Protein AF-A0A848IMU5-F1 (afdb_monomer_lite)

Secondary structure (DSSP, 8-state):
----------EEEEEEEE--STTPPPEEEEEEEETTTTEEEEEEEE-SSSEEEPPHHHHHHHHIIIIIIT-TTT-GGGGT-EE-SS--HHHHTS-S---S---------------------SSHHHHHHHHHHHTSTT-EEEEE-TTS-EEEE----SSSS----EETTEEB-TTS-B--

Structure (mmCIF, N/CA/C/O backbone):
data_AF-A0A848IMU5-F1
#
_entry.id   AF-A0A848IMU5-F1
#
loop_
_atom_site.group_PDB
_atom_site.id
_atom_site.type_symbol
_atom_site.label_atom_id
_atom_site.label_alt_id
_atom_site.label_comp_id
_atom_site.label_asym_id
_atom_site.label_entity_id
_atom_site.label_seq_id
_atom_site.pdbx_PDB_ins_code
_atom_site.Cartn_x
_atom_site.Cartn_y
_atom_site.Cartn_z
_atom_site.occupancy
_atom_site.B_iso_or_equiv
_atom_site.auth_seq_id
_atom_site.auth_comp_id
_atom_site.auth_asym_id
_atom_site.auth_atom_id
_atom_site.pdbx_PDB_model_num
ATOM 1 N N . MET A 1 1 ? 6.507 18.700 -35.594 1.00 40.47 1 MET A N 1
ATOM 2 C CA . MET A 1 1 ? 5.729 17.517 -35.185 1.00 40.47 1 MET A CA 1
ATOM 3 C C . MET A 1 1 ? 6.750 16.594 -34.576 1.00 40.47 1 MET A C 1
ATOM 5 O O . MET A 1 1 ? 7.447 15.919 -35.321 1.00 40.47 1 MET A O 1
ATOM 9 N N . ASP A 1 2 ? 6.941 16.701 -33.266 1.00 48.06 2 ASP A N 1
ATOM 10 C CA . ASP A 1 2 ? 7.844 15.803 -32.558 1.00 48.06 2 ASP A CA 1
ATOM 11 C C . ASP A 1 2 ? 7.145 14.449 -32.476 1.00 48.06 2 ASP A C 1
ATOM 13 O O . ASP A 1 2 ? 6.039 14.342 -31.942 1.00 48.06 2 ASP A O 1
ATOM 17 N N . ASN A 1 3 ? 7.751 13.438 -33.097 1.00 46.97 3 ASN A N 1
ATOM 18 C CA . ASN A 1 3 ? 7.406 12.052 -32.830 1.00 46.97 3 ASN A CA 1
ATOM 19 C C . ASN A 1 3 ? 7.722 11.817 -31.352 1.00 46.97 3 ASN A C 1
ATOM 21 O O . ASN A 1 3 ? 8.888 11.813 -30.967 1.00 46.97 3 ASN A O 1
ATOM 25 N N . LEU A 1 4 ? 6.689 11.653 -30.529 1.00 47.66 4 LEU A N 1
ATOM 26 C CA . LEU A 1 4 ? 6.834 11.052 -29.210 1.00 47.66 4 LEU A CA 1
ATOM 27 C C . LEU A 1 4 ? 7.246 9.595 -29.449 1.00 47.66 4 LEU A C 1
ATOM 29 O O . LEU A 1 4 ? 6.394 8.739 -29.682 1.00 47.66 4 LEU A O 1
ATOM 33 N N . GLU A 1 5 ? 8.553 9.329 -29.486 1.00 55.41 5 GLU A N 1
ATOM 34 C CA . GLU A 1 5 ? 9.066 7.969 -29.353 1.00 55.41 5 GLU A CA 1
ATOM 35 C C . GLU A 1 5 ? 8.564 7.442 -28.011 1.00 55.41 5 GLU A C 1
ATOM 37 O O . GLU A 1 5 ? 8.949 7.933 -26.949 1.00 55.41 5 GLU A O 1
ATOM 42 N N . MET A 1 6 ? 7.633 6.489 -28.053 1.00 55.84 6 MET A N 1
ATOM 43 C CA . MET A 1 6 ? 7.266 5.765 -26.844 1.00 55.84 6 MET A CA 1
ATOM 44 C C . MET A 1 6 ? 8.509 5.008 -26.368 1.00 55.84 6 MET A C 1
ATOM 46 O O . MET A 1 6 ? 9.173 4.388 -27.207 1.00 55.84 6 MET A O 1
ATOM 50 N N . PRO A 1 7 ? 8.841 5.038 -25.066 1.00 58.25 7 PRO A N 1
ATOM 51 C CA . PRO A 1 7 ? 9.971 4.277 -24.562 1.00 58.25 7 PRO A CA 1
ATOM 52 C C . PRO A 1 7 ? 9.748 2.796 -24.883 1.00 58.25 7 PRO A C 1
ATOM 54 O O . PRO A 1 7 ? 8.705 2.221 -24.563 1.00 58.25 7 PRO A O 1
ATOM 57 N N . VAL A 1 8 ? 10.713 2.195 -25.579 1.00 77.69 8 VAL A N 1
ATOM 58 C CA . VAL A 1 8 ? 10.693 0.768 -25.908 1.00 77.69 8 VAL A CA 1
ATOM 59 C C . VAL A 1 8 ? 10.880 0.001 -24.605 1.00 77.69 8 VAL A C 1
ATOM 61 O O . VAL A 1 8 ? 11.951 0.073 -24.013 1.00 77.69 8 VAL A O 1
ATOM 64 N N . GLN A 1 9 ? 9.852 -0.714 -24.154 1.00 86.44 9 GLN A N 1
ATOM 65 C CA . GLN A 1 9 ? 9.947 -1.572 -22.971 1.00 86.44 9 GLN A CA 1
ATOM 66 C C . GLN A 1 9 ? 10.700 -2.863 -23.313 1.00 86.44 9 GLN A C 1
ATOM 68 O O . GLN A 1 9 ? 10.470 -3.457 -24.371 1.00 86.44 9 GLN A O 1
ATOM 73 N N . ARG A 1 10 ? 11.576 -3.323 -22.412 1.00 94.06 10 ARG A N 1
ATOM 74 C CA . ARG A 1 10 ? 12.273 -4.618 -22.522 1.00 94.06 10 ARG A CA 1
ATOM 75 C C . ARG A 1 10 ? 12.019 -5.424 -21.250 1.00 94.06 10 ARG A C 1
ATOM 77 O O . ARG A 1 10 ? 12.813 -5.377 -20.312 1.00 94.06 10 ARG A O 1
ATOM 84 N N . LEU A 1 11 ? 10.882 -6.118 -21.211 1.00 96.19 11 LEU A N 1
ATOM 85 C CA . LEU A 1 11 ? 10.389 -6.776 -20.002 1.00 96.19 11 LEU A CA 1
ATOM 86 C C . LEU A 1 11 ? 11.044 -8.140 -19.761 1.00 96.19 11 LEU A C 1
ATOM 88 O O . LEU A 1 11 ? 11.135 -8.970 -20.667 1.00 96.19 11 LEU A O 1
ATOM 92 N N . PHE A 1 12 ? 11.431 -8.392 -18.511 1.00 98.00 12 PHE A N 1
ATOM 93 C CA . PHE A 1 12 ? 11.943 -9.682 -18.048 1.00 98.00 12 PHE A CA 1
ATOM 94 C C . PHE A 1 12 ? 11.280 -10.096 -16.747 1.00 98.00 12 PHE A C 1
ATOM 96 O O . PHE A 1 12 ? 11.025 -9.254 -15.890 1.00 98.00 12 PHE A O 1
ATOM 103 N N . ALA A 1 13 ? 11.059 -11.396 -16.573 1.00 97.75 13 ALA A N 1
ATOM 104 C CA . ALA A 1 13 ? 10.519 -11.965 -15.348 1.00 97.75 13 ALA A CA 1
ATOM 105 C C . ALA A 1 13 ? 11.375 -13.117 -14.825 1.00 97.75 13 ALA A C 1
ATOM 107 O O . ALA A 1 13 ? 11.973 -13.875 -15.588 1.00 97.75 13 ALA A O 1
ATOM 108 N N . GLY A 1 14 ? 11.393 -13.283 -13.508 1.00 97.25 14 GLY A N 1
ATOM 109 C CA . GLY A 1 14 ? 12.095 -14.384 -12.863 1.00 97.25 14 GLY A CA 1
ATOM 110 C C . GLY A 1 14 ? 12.042 -14.292 -11.347 1.00 97.25 14 GLY A C 1
ATOM 111 O O . GLY A 1 14 ? 11.244 -13.539 -10.784 1.00 97.25 14 GLY A O 1
ATOM 112 N N . ASN A 1 15 ? 12.882 -15.087 -10.691 1.00 97.44 15 ASN A N 1
ATOM 113 C CA . ASN A 1 15 ? 12.990 -15.100 -9.238 1.00 97.44 15 ASN A CA 1
ATOM 114 C C . ASN A 1 15 ? 14.276 -14.407 -8.794 1.00 97.44 15 ASN A C 1
ATOM 116 O O . ASN A 1 15 ? 15.299 -14.496 -9.467 1.00 97.44 15 ASN A O 1
ATOM 120 N N . TRP A 1 16 ? 14.222 -13.778 -7.628 1.00 97.12 16 TRP A N 1
ATOM 121 C CA . TRP A 1 16 ? 15.350 -13.108 -6.995 1.00 97.12 16 TRP A CA 1
ATOM 122 C C . TRP A 1 16 ? 15.363 -13.425 -5.502 1.00 97.12 16 TRP A C 1
ATOM 124 O O . TRP A 1 16 ? 14.302 -13.522 -4.892 1.00 97.12 16 TRP A O 1
ATOM 134 N N . SER A 1 17 ? 16.534 -13.587 -4.898 1.00 94.56 17 SER A N 1
ATOM 135 C CA . SER A 1 17 ? 16.652 -13.739 -3.443 1.00 94.56 17 SER A CA 1
ATOM 136 C C . SER A 1 17 ? 17.153 -12.436 -2.845 1.00 94.56 17 SER A C 1
ATOM 138 O O . SER A 1 17 ? 18.146 -11.889 -3.315 1.00 94.56 17 SER A O 1
ATOM 140 N N . HIS A 1 18 ? 16.470 -11.931 -1.817 1.00 93.75 18 HIS A N 1
ATOM 141 C CA . HIS A 1 18 ? 16.854 -10.675 -1.176 1.00 93.75 18 HIS A CA 1
ATOM 142 C C . HIS A 1 18 ? 16.696 -10.724 0.338 1.00 93.75 18 HIS A C 1
ATOM 144 O O . HIS A 1 18 ? 15.788 -11.363 0.874 1.00 93.75 18 HIS A O 1
ATOM 150 N N . LEU A 1 19 ? 17.590 -10.029 1.035 1.00 91.88 19 LEU A N 1
ATOM 151 C CA . LEU A 1 19 ? 17.588 -9.907 2.484 1.00 91.88 19 LEU A CA 1
ATOM 152 C C . LEU A 1 19 ? 17.090 -8.515 2.878 1.00 91.88 19 LEU A C 1
ATOM 154 O O . LEU A 1 19 ? 17.845 -7.549 2.844 1.00 91.88 19 LEU A O 1
ATOM 158 N N . PHE A 1 20 ? 15.830 -8.425 3.295 1.00 86.06 20 PHE A N 1
ATOM 159 C CA . PHE A 1 20 ? 15.229 -7.154 3.697 1.00 86.06 20 PHE A CA 1
ATOM 160 C C . PHE A 1 20 ? 15.671 -6.745 5.106 1.00 86.06 20 PHE A C 1
ATOM 162 O O . PHE A 1 20 ? 15.081 -7.174 6.094 1.00 86.06 20 PHE A O 1
ATOM 169 N N . GLY A 1 21 ? 16.677 -5.883 5.218 1.00 76.75 21 GLY A N 1
ATOM 170 C CA . GLY A 1 21 ? 17.102 -5.305 6.495 1.00 76.75 21 GLY A CA 1
ATOM 171 C C . GLY A 1 21 ? 17.641 -6.302 7.545 1.00 76.75 21 GLY A C 1
ATOM 172 O O . GLY A 1 21 ? 17.670 -7.522 7.358 1.00 76.75 21 GLY A O 1
ATOM 173 N N . PRO A 1 22 ? 18.124 -5.789 8.690 1.00 72.75 22 PRO A N 1
ATOM 174 C CA . PRO A 1 22 ? 18.782 -6.608 9.703 1.00 72.75 22 PRO A CA 1
ATOM 175 C C . PRO A 1 22 ? 17.798 -7.537 10.429 1.00 72.75 22 PRO A C 1
ATOM 177 O O . PRO A 1 22 ? 16.756 -7.109 10.920 1.00 72.75 22 PRO A O 1
ATOM 180 N N . GLY A 1 23 ? 18.171 -8.813 10.560 1.00 70.00 23 GLY A N 1
ATOM 181 C CA . GLY A 1 23 ? 17.431 -9.804 11.350 1.00 70.00 23 GLY A CA 1
ATOM 182 C C . GLY A 1 23 ? 16.287 -10.514 10.619 1.00 70.00 23 GLY A C 1
ATOM 183 O O . GLY A 1 23 ? 15.652 -11.382 11.218 1.00 70.00 23 GLY A O 1
ATOM 184 N N . ARG A 1 24 ? 16.033 -10.199 9.343 1.00 73.75 24 ARG A N 1
ATOM 185 C CA . ARG A 1 24 ? 15.121 -10.984 8.497 1.00 73.75 24 ARG A CA 1
ATOM 186 C C . ARG A 1 24 ? 15.863 -12.143 7.843 1.00 73.75 24 ARG A C 1
ATOM 188 O O . ARG A 1 24 ? 17.085 -12.137 7.753 1.00 73.75 24 ARG A O 1
ATOM 195 N N . ALA A 1 25 ? 15.117 -13.167 7.444 1.00 80.81 25 ALA A N 1
ATOM 196 C CA . ALA A 1 25 ? 15.659 -14.246 6.633 1.00 80.81 25 ALA A CA 1
ATOM 197 C C . ALA A 1 25 ? 15.745 -13.805 5.167 1.00 80.81 25 ALA A C 1
ATOM 199 O O . ALA A 1 25 ? 14.964 -12.961 4.715 1.00 80.81 25 ALA A O 1
ATOM 200 N N . GLU A 1 26 ? 16.673 -14.406 4.424 1.00 88.62 26 GLU A N 1
ATOM 201 C CA . GLU A 1 26 ? 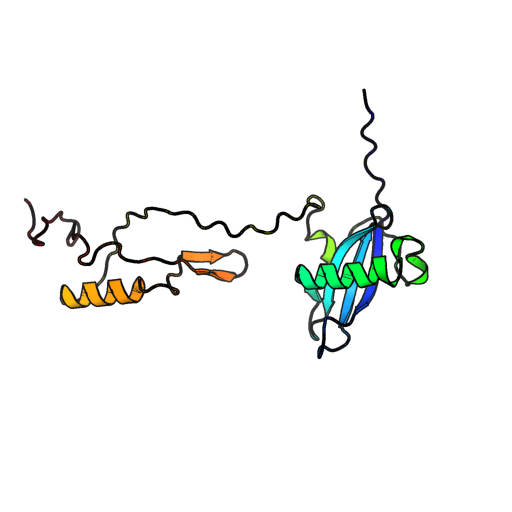16.695 -14.282 2.969 1.00 88.62 26 GLU A CA 1
ATOM 202 C C . GLU A 1 26 ? 15.342 -14.735 2.410 1.00 88.62 26 GLU A C 1
ATOM 204 O O . GLU A 1 26 ? 14.813 -15.790 2.770 1.00 88.62 26 GLU A O 1
ATOM 209 N N . THR A 1 27 ? 14.749 -13.881 1.586 1.00 92.75 27 THR A N 1
ATOM 210 C CA . THR A 1 27 ? 13.371 -14.004 1.132 1.00 92.75 27 THR A CA 1
ATOM 211 C C . THR A 1 27 ? 13.357 -14.194 -0.375 1.00 92.75 27 THR A C 1
ATOM 213 O O . THR A 1 27 ? 13.951 -13.414 -1.121 1.00 92.75 27 THR A O 1
ATOM 216 N N . SER A 1 28 ? 12.659 -15.234 -0.832 1.00 95.62 28 SER A N 1
ATOM 217 C CA . SER A 1 28 ? 12.445 -15.441 -2.261 1.00 95.62 28 SER A CA 1
ATOM 218 C C . SER A 1 28 ? 11.428 -14.430 -2.779 1.00 95.62 28 SER A C 1
ATOM 220 O O . SER A 1 28 ? 10.336 -14.289 -2.226 1.00 95.62 28 SER A O 1
ATOM 222 N N . CYS A 1 29 ? 11.804 -13.738 -3.843 1.00 97.00 29 CYS A N 1
ATOM 223 C CA . CYS A 1 29 ? 11.011 -12.760 -4.560 1.00 97.00 29 CYS A CA 1
ATOM 224 C C . CYS A 1 29 ? 10.740 -13.264 -5.980 1.00 97.00 29 CYS A C 1
ATOM 226 O O . CYS A 1 29 ? 11.585 -13.925 -6.584 1.00 97.00 29 CYS A O 1
ATOM 228 N N . ARG A 1 30 ? 9.583 -12.908 -6.535 1.00 97.62 30 ARG A N 1
ATOM 229 C CA . ARG A 1 30 ? 9.309 -12.966 -7.974 1.00 97.62 30 ARG A CA 1
ATOM 230 C C . ARG A 1 30 ? 9.217 -11.547 -8.503 1.00 97.62 30 ARG A C 1
ATOM 232 O O . ARG A 1 30 ? 8.566 -10.714 -7.874 1.00 97.62 30 ARG A O 1
ATOM 239 N N . VAL A 1 31 ? 9.884 -11.275 -9.617 1.00 97.62 31 VAL A N 1
ATOM 240 C CA . VAL A 1 31 ? 10.063 -9.921 -10.147 1.00 97.62 31 VAL A CA 1
ATOM 241 C C . VAL A 1 31 ? 9.692 -9.850 -11.6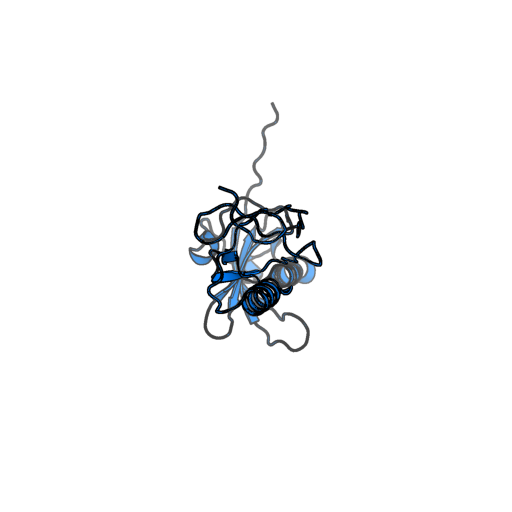20 1.00 97.62 31 VAL A C 1
ATOM 243 O O . VAL A 1 31 ? 9.839 -10.826 -12.357 1.00 97.62 31 VAL A O 1
ATOM 246 N N . VAL A 1 32 ? 9.224 -8.675 -12.029 1.00 97.69 32 VAL A N 1
ATOM 247 C CA . VAL A 1 32 ? 9.208 -8.218 -13.415 1.00 97.69 32 VAL A CA 1
ATOM 248 C C . VAL A 1 32 ? 9.988 -6.914 -13.468 1.00 97.69 32 VAL A C 1
ATOM 250 O O . VAL A 1 32 ? 9.687 -6.002 -12.699 1.00 97.69 32 VAL A O 1
ATOM 253 N N . ILE A 1 33 ? 10.960 -6.817 -14.368 1.00 96.81 33 ILE A N 1
ATOM 254 C CA . ILE A 1 33 ? 11.725 -5.592 -14.611 1.00 96.81 33 ILE A CA 1
ATOM 255 C C . ILE A 1 33 ? 11.528 -5.110 -16.043 1.00 96.81 33 ILE A C 1
ATOM 257 O O . ILE A 1 33 ? 11.310 -5.919 -16.944 1.00 96.81 33 ILE A O 1
ATOM 261 N N . ASP A 1 34 ? 11.672 -3.809 -16.251 1.00 96.06 34 ASP A N 1
ATOM 262 C CA . ASP A 1 34 ? 11.920 -3.217 -17.557 1.00 96.06 34 ASP A CA 1
ATOM 263 C C . ASP A 1 34 ? 13.402 -2.851 -17.648 1.00 96.06 34 ASP A C 1
ATOM 265 O O . ASP A 1 34 ? 13.870 -1.884 -17.043 1.00 96.06 34 ASP A O 1
ATOM 269 N N . ALA A 1 35 ? 14.155 -3.649 -18.401 1.00 94.44 35 ALA A N 1
ATOM 270 C CA . ALA A 1 35 ? 15.591 -3.466 -18.548 1.00 94.44 35 ALA A CA 1
ATOM 271 C C . ALA A 1 35 ? 15.947 -2.197 -19.340 1.00 94.44 35 ALA A C 1
ATOM 273 O O . ALA A 1 35 ? 17.029 -1.650 -19.146 1.00 94.44 35 ALA A O 1
ATOM 274 N N . ALA A 1 36 ? 15.063 -1.716 -20.221 1.00 92.56 36 ALA A N 1
ATOM 275 C CA . ALA A 1 36 ? 15.324 -0.513 -21.011 1.00 92.56 36 ALA A CA 1
ATOM 276 C C . ALA A 1 36 ? 15.180 0.768 -20.178 1.00 92.56 36 ALA A C 1
ATOM 278 O O . ALA A 1 36 ? 15.931 1.719 -20.386 1.00 92.56 36 ALA A O 1
ATOM 279 N N . ASN A 1 37 ? 14.245 0.772 -19.225 1.00 90.94 37 ASN A N 1
ATOM 280 C CA . ASN A 1 37 ? 13.962 1.916 -18.355 1.00 90.94 37 ASN A CA 1
ATOM 281 C C . ASN A 1 37 ? 14.588 1.793 -16.953 1.00 90.94 37 ASN A C 1
ATOM 283 O O . ASN A 1 37 ? 14.454 2.713 -16.152 1.00 90.94 37 ASN A O 1
ATOM 287 N N . VAL A 1 38 ? 15.299 0.691 -16.671 1.00 93.25 38 VAL A N 1
ATOM 288 C CA . VAL A 1 38 ? 15.912 0.383 -15.363 1.00 93.25 38 VAL A CA 1
ATOM 289 C C . VAL A 1 38 ? 14.869 0.464 -14.243 1.00 93.25 38 VAL A C 1
ATOM 291 O O . VAL A 1 38 ? 15.019 1.172 -13.251 1.00 93.25 38 VAL A O 1
ATOM 294 N N . GLU A 1 39 ? 13.757 -0.244 -14.443 1.00 94.19 39 GLU A N 1
ATOM 295 C CA . GLU A 1 39 ? 12.581 -0.147 -13.581 1.00 94.19 39 GLU A CA 1
ATOM 296 C C . GLU A 1 39 ? 12.155 -1.516 -13.042 1.00 94.19 39 GLU A C 1
ATOM 298 O O . GLU A 1 39 ? 12.070 -2.500 -13.778 1.00 94.19 39 GLU A O 1
ATOM 303 N N . LEU A 1 40 ? 11.828 -1.579 -11.748 1.00 95.88 40 LEU A N 1
ATOM 304 C CA . LEU A 1 40 ? 11.160 -2.730 -11.141 1.00 95.88 40 LEU A CA 1
ATOM 305 C C . LEU A 1 40 ? 9.644 -2.603 -11.340 1.00 95.88 40 LEU A C 1
ATOM 307 O O . LEU A 1 40 ? 8.966 -1.976 -10.526 1.00 95.88 40 LEU A O 1
ATOM 311 N N . VAL A 1 41 ? 9.111 -3.222 -12.392 1.00 94.81 41 VAL A N 1
ATOM 312 C CA . VAL A 1 41 ? 7.696 -3.132 -12.798 1.00 94.81 41 VAL A CA 1
ATOM 313 C C . VAL A 1 41 ? 6.761 -3.788 -11.779 1.00 94.81 41 VAL A C 1
ATOM 315 O O . VAL A 1 41 ? 5.762 -3.196 -11.377 1.00 94.81 41 VAL A O 1
ATOM 318 N N . ALA A 1 42 ? 7.082 -5.000 -11.324 1.00 94.69 42 ALA A N 1
ATOM 319 C CA . ALA A 1 42 ? 6.291 -5.717 -10.325 1.00 94.69 42 ALA A CA 1
ATOM 320 C C . ALA A 1 42 ? 7.188 -6.588 -9.445 1.00 94.69 42 ALA A C 1
ATOM 322 O O . ALA A 1 42 ? 8.182 -7.139 -9.917 1.00 94.69 42 ALA A O 1
ATOM 323 N N . ALA A 1 43 ? 6.831 -6.745 -8.171 1.00 95.81 43 ALA A N 1
ATOM 324 C CA . ALA A 1 43 ? 7.549 -7.628 -7.263 1.00 95.81 43 ALA A CA 1
ATOM 325 C C . ALA A 1 43 ? 6.652 -8.145 -6.141 1.00 95.81 43 ALA A C 1
ATOM 327 O O . ALA A 1 43 ? 5.881 -7.388 -5.554 1.00 95.81 43 ALA A O 1
ATOM 328 N N . GLN A 1 44 ? 6.813 -9.423 -5.810 1.00 96.06 44 GLN A N 1
ATOM 329 C CA . GLN A 1 44 ? 6.203 -10.043 -4.639 1.00 96.06 44 GLN A CA 1
ATOM 330 C C . GLN A 1 44 ? 7.226 -10.894 -3.898 1.00 96.06 44 GLN A C 1
ATOM 332 O O . GLN A 1 44 ? 8.074 -11.522 -4.531 1.00 96.06 44 GLN A O 1
ATOM 337 N N . ALA A 1 45 ? 7.111 -10.961 -2.576 1.00 94.88 45 ALA A N 1
ATOM 338 C CA . ALA A 1 45 ? 7.902 -11.841 -1.722 1.00 94.88 45 ALA A CA 1
ATOM 339 C C . ALA A 1 45 ? 7.077 -13.032 -1.232 1.00 94.88 45 ALA A C 1
ATOM 341 O O . ALA A 1 45 ? 5.859 -12.945 -1.081 1.00 94.88 45 ALA A O 1
ATOM 342 N N . LEU A 1 46 ? 7.747 -14.149 -0.965 1.00 92.31 46 LEU A N 1
ATOM 343 C CA . LEU A 1 46 ? 7.143 -15.312 -0.329 1.00 92.31 46 LEU A CA 1
ATOM 344 C C . LEU A 1 46 ? 7.162 -15.137 1.198 1.00 92.31 46 LEU A C 1
ATOM 346 O O . LEU A 1 46 ? 8.228 -15.153 1.808 1.00 92.31 46 LEU A O 1
ATOM 350 N N . ASP A 1 47 ? 5.991 -15.038 1.831 1.00 86.38 47 ASP A N 1
ATOM 351 C CA . ASP A 1 47 ? 5.846 -14.880 3.294 1.00 86.38 47 ASP A CA 1
ATOM 352 C C . ASP A 1 47 ? 5.926 -16.209 4.080 1.00 86.38 47 ASP A C 1
ATOM 354 O O . ASP A 1 47 ? 5.582 -16.284 5.260 1.00 86.38 47 ASP A O 1
ATOM 358 N N . GLY A 1 48 ? 6.367 -17.279 3.412 1.00 82.44 48 GLY A N 1
ATOM 359 C CA . GLY A 1 48 ? 6.384 -18.653 3.913 1.00 82.44 48 GLY A CA 1
ATOM 360 C C . GLY A 1 48 ? 5.159 -19.484 3.517 1.00 82.44 48 GLY A C 1
ATOM 36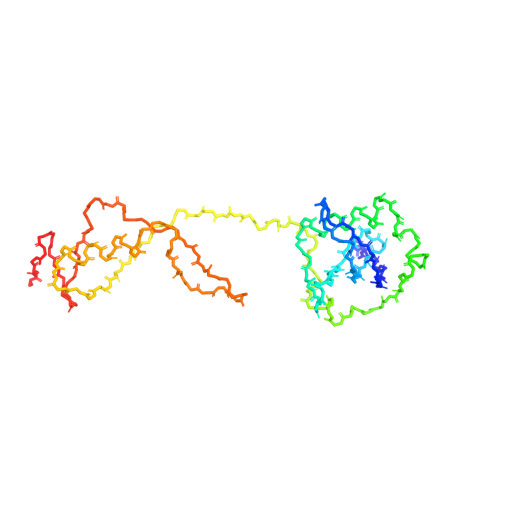1 O O . GLY A 1 48 ? 5.255 -20.711 3.507 1.00 82.44 48 GLY A O 1
ATOM 362 N N . LEU A 1 49 ? 4.037 -18.859 3.140 1.00 84.94 49 LEU A N 1
ATOM 363 C CA . LEU A 1 49 ? 2.817 -19.559 2.711 1.00 84.94 49 LEU A CA 1
ATOM 364 C C . LEU A 1 49 ? 2.291 -19.079 1.357 1.00 84.94 49 LEU A C 1
ATOM 366 O O . LEU A 1 49 ? 1.742 -19.878 0.595 1.00 84.94 49 LEU A O 1
ATOM 370 N N . LYS A 1 50 ? 2.435 -17.790 1.050 1.00 90.38 50 LYS A N 1
ATOM 371 C CA . LYS A 1 50 ? 1.901 -17.165 -0.161 1.00 90.38 50 LYS A CA 1
ATOM 372 C C . LYS A 1 50 ? 2.794 -16.029 -0.653 1.00 90.38 50 LYS A C 1
ATOM 374 O O . LYS A 1 50 ? 3.630 -15.494 0.070 1.00 90.38 50 LYS A O 1
ATOM 379 N N . TRP A 1 51 ? 2.582 -15.663 -1.911 1.00 92.56 51 TRP A N 1
ATOM 380 C CA . TRP A 1 51 ? 3.168 -14.464 -2.492 1.00 92.56 51 TRP A CA 1
ATOM 381 C C . TRP A 1 51 ? 2.394 -13.235 -2.024 1.00 92.56 51 TRP A C 1
ATOM 383 O O . TRP A 1 51 ? 1.164 -13.212 -2.117 1.00 92.56 51 TRP A O 1
ATOM 393 N N . VAL A 1 52 ? 3.115 -12.242 -1.515 1.00 90.38 52 VAL A N 1
ATOM 394 C CA . VAL A 1 52 ? 2.573 -10.968 -1.037 1.00 90.38 52 VAL A CA 1
ATOM 395 C C . VAL A 1 52 ? 3.290 -9.809 -1.709 1.00 90.38 52 VAL A C 1
ATOM 397 O O . VAL A 1 52 ? 4.485 -9.899 -2.000 1.00 90.38 52 VAL A O 1
ATOM 400 N N . ASP A 1 53 ? 2.562 -8.724 -1.955 1.00 89.81 53 ASP A N 1
ATOM 401 C CA . ASP A 1 53 ? 3.152 -7.493 -2.471 1.00 89.81 53 ASP A CA 1
ATOM 402 C C . ASP A 1 53 ? 4.130 -6.901 -1.462 1.00 89.81 53 ASP A C 1
ATOM 404 O O . ASP A 1 53 ? 3.892 -6.899 -0.251 1.00 89.81 53 ASP A O 1
ATOM 408 N N . LEU A 1 54 ? 5.251 -6.413 -1.986 1.00 84.75 54 LEU A N 1
ATOM 409 C CA . LEU A 1 54 ? 6.242 -5.692 -1.204 1.00 84.75 54 LEU A CA 1
ATOM 410 C C . LEU A 1 54 ? 5.727 -4.293 -0.865 1.00 84.75 54 LEU A C 1
ATOM 412 O O . LEU A 1 54 ? 5.138 -3.612 -1.709 1.00 84.75 54 LEU A O 1
ATOM 416 N N . SER A 1 55 ? 6.015 -3.829 0.350 1.00 84.75 55 SER A N 1
ATOM 417 C CA . SER A 1 55 ? 5.840 -2.416 0.693 1.00 84.75 55 SER A CA 1
ATOM 418 C C . SER A 1 55 ? 6.763 -1.525 -0.151 1.00 84.75 55 SER A C 1
ATOM 420 O O . SER A 1 55 ? 7.754 -1.989 -0.716 1.00 84.75 55 SER A O 1
ATOM 422 N N . ALA A 1 56 ? 6.475 -0.223 -0.238 1.00 82.12 56 ALA A N 1
ATOM 423 C CA . ALA A 1 56 ? 7.306 0.699 -1.020 1.00 82.12 56 ALA A CA 1
ATOM 424 C C . ALA A 1 56 ? 8.791 0.725 -0.581 1.00 82.12 56 ALA A C 1
ATOM 426 O O . ALA A 1 56 ? 9.647 0.654 -1.463 1.00 82.12 56 ALA A O 1
ATOM 427 N N . PRO A 1 57 ? 9.135 0.744 0.728 1.00 83.94 57 PRO A N 1
ATOM 428 C CA . PRO A 1 57 ? 10.531 0.654 1.157 1.00 83.94 57 PRO A CA 1
ATOM 429 C C . PRO A 1 57 ? 11.196 -0.672 0.772 1.00 83.94 57 PRO A C 1
ATOM 431 O O . PRO A 1 57 ? 12.355 -0.678 0.379 1.00 83.94 57 PRO A O 1
ATOM 434 N N . GLU A 1 58 ? 10.468 -1.792 0.843 1.00 89.94 58 GLU A N 1
ATOM 435 C CA . GLU A 1 58 ? 10.989 -3.095 0.413 1.00 89.94 58 GLU A CA 1
ATOM 436 C C . GLU A 1 58 ? 11.184 -3.153 -1.106 1.00 89.94 58 GLU A C 1
ATOM 438 O O . GLU A 1 58 ? 12.177 -3.700 -1.572 1.00 89.94 58 GLU A O 1
ATOM 443 N N . ARG A 1 59 ? 10.282 -2.563 -1.902 1.00 94.19 59 ARG A N 1
ATOM 444 C CA . ARG A 1 59 ? 10.485 -2.446 -3.355 1.00 94.19 59 ARG A CA 1
ATOM 445 C C . ARG A 1 59 ? 11.710 -1.607 -3.693 1.00 94.19 59 ARG A C 1
ATOM 447 O O . ARG A 1 59 ? 12.422 -1.984 -4.614 1.00 94.19 59 ARG A O 1
ATOM 454 N N . ALA A 1 60 ? 11.937 -0.501 -2.984 1.00 91.38 60 ALA A N 1
ATOM 455 C CA . ALA A 1 60 ? 13.115 0.339 -3.188 1.00 91.38 60 ALA A CA 1
ATOM 456 C C . ALA A 1 60 ? 14.404 -0.426 -2.850 1.00 91.38 60 ALA A C 1
ATOM 458 O O . ALA A 1 60 ? 15.281 -0.529 -3.694 1.00 91.38 60 ALA A O 1
ATOM 459 N N . ASP A 1 61 ? 14.461 -1.074 -1.684 1.00 93.19 61 ASP A N 1
ATOM 460 C CA . ASP A 1 61 ? 15.602 -1.906 -1.271 1.00 93.19 61 ASP A CA 1
ATOM 461 C C . ASP A 1 61 ? 15.876 -3.062 -2.258 1.00 93.19 61 ASP A C 1
ATOM 463 O O . ASP A 1 61 ? 17.017 -3.345 -2.628 1.00 93.19 61 ASP A O 1
ATOM 467 N N . LEU A 1 62 ? 14.820 -3.706 -2.767 1.00 95.69 62 LEU A N 1
ATOM 468 C CA . LEU A 1 62 ? 14.952 -4.726 -3.807 1.00 95.69 62 LEU A CA 1
ATOM 469 C C . LEU A 1 62 ? 15.428 -4.139 -5.147 1.00 95.69 62 LEU A C 1
ATOM 471 O O . LEU A 1 62 ? 16.210 -4.782 -5.846 1.00 95.69 62 LEU A O 1
ATOM 475 N N . ALA A 1 63 ? 14.964 -2.946 -5.525 1.00 96.00 63 ALA A N 1
ATOM 476 C CA . ALA A 1 63 ? 15.393 -2.272 -6.747 1.00 96.00 63 ALA A CA 1
ATOM 477 C C . ALA A 1 63 ? 16.878 -1.886 -6.680 1.00 96.00 63 ALA A C 1
ATOM 479 O O . ALA A 1 63 ? 17.602 -2.158 -7.635 1.00 96.00 63 ALA A O 1
ATOM 480 N N . ASP A 1 64 ? 17.350 -1.364 -5.546 1.00 95.62 64 ASP A N 1
ATOM 481 C CA . ASP A 1 64 ? 18.768 -1.063 -5.318 1.00 95.62 64 ASP A CA 1
ATOM 482 C C . ASP A 1 64 ? 19.620 -2.341 -5.456 1.00 95.62 64 ASP A C 1
ATOM 484 O O . ASP A 1 64 ? 20.671 -2.353 -6.098 1.00 95.62 64 ASP A O 1
ATOM 488 N N . SER A 1 65 ? 19.133 -3.468 -4.926 1.00 95.69 65 SER A N 1
ATOM 489 C CA . SER A 1 65 ? 19.777 -4.778 -5.088 1.00 95.69 65 SER A CA 1
ATOM 490 C C . SER A 1 65 ? 19.862 -5.211 -6.557 1.00 95.69 65 SER A C 1
ATOM 492 O O . SER A 1 65 ? 20.916 -5.654 -7.015 1.00 95.69 65 SER A O 1
ATOM 494 N N . LEU A 1 66 ? 18.780 -5.061 -7.324 1.00 96.81 66 LEU A N 1
ATOM 495 C CA . LEU A 1 66 ? 18.733 -5.449 -8.736 1.00 96.81 66 LEU A CA 1
ATOM 496 C C . LEU A 1 66 ? 19.599 -4.540 -9.620 1.00 96.81 66 LEU A C 1
ATOM 498 O O . LEU A 1 66 ? 20.359 -5.030 -10.455 1.00 96.81 66 LEU A O 1
ATOM 502 N N . PHE A 1 67 ? 19.486 -3.224 -9.470 1.00 96.81 67 PHE A N 1
ATOM 503 C CA . PHE A 1 67 ? 20.032 -2.275 -10.439 1.00 96.81 67 PHE A CA 1
ATOM 504 C C . PHE A 1 67 ? 21.356 -1.668 -9.995 1.00 96.81 67 PHE A C 1
ATOM 506 O O . PHE A 1 67 ? 22.297 -1.656 -10.785 1.00 96.81 67 PHE A O 1
ATOM 513 N N . ASP A 1 68 ? 21.472 -1.247 -8.740 1.00 93.38 68 ASP A N 1
ATOM 514 C CA . ASP A 1 68 ? 22.679 -0.563 -8.273 1.00 93.38 68 ASP A CA 1
ATOM 515 C C . ASP A 1 68 ? 23.769 -1.557 -7.870 1.00 93.38 68 ASP A C 1
ATOM 517 O O . ASP A 1 68 ? 24.944 -1.365 -8.185 1.00 93.38 68 ASP A O 1
ATOM 521 N N . ALA A 1 69 ? 23.394 -2.643 -7.189 1.00 94.50 69 ALA A N 1
ATOM 522 C CA . ALA A 1 69 ? 24.359 -3.634 -6.722 1.00 94.50 69 ALA A CA 1
ATOM 523 C C . ALA A 1 69 ? 24.743 -4.662 -7.798 1.00 94.50 69 ALA A C 1
ATOM 525 O O . ALA A 1 69 ? 25.882 -5.129 -7.808 1.00 94.50 69 ALA A O 1
ATOM 526 N N . ASN A 1 70 ? 23.806 -5.029 -8.680 1.00 96.12 70 ASN A N 1
ATOM 527 C CA . ASN A 1 70 ? 23.989 -6.131 -9.631 1.00 96.12 70 ASN A CA 1
ATOM 528 C C . ASN A 1 70 ? 23.808 -5.738 -11.104 1.00 96.12 70 ASN A C 1
ATOM 530 O O . ASN A 1 70 ? 24.010 -6.593 -11.963 1.00 96.12 70 ASN A O 1
ATOM 534 N N . THR A 1 71 ? 23.426 -4.490 -11.407 1.00 96.75 71 THR A N 1
ATOM 535 C CA . THR A 1 71 ? 23.276 -3.977 -12.785 1.00 96.75 71 THR A CA 1
ATOM 536 C C . THR A 1 71 ? 22.474 -4.907 -13.703 1.00 96.75 71 THR A C 1
ATOM 538 O O . THR A 1 71 ? 22.794 -5.082 -14.879 1.00 96.75 71 THR A O 1
ATOM 541 N N . VAL A 1 72 ? 21.411 -5.522 -13.170 1.00 96.44 72 VAL A N 1
ATOM 542 C CA . VAL A 1 72 ? 20.647 -6.591 -13.840 1.00 96.44 72 VAL A CA 1
ATOM 543 C C . VAL A 1 72 ? 20.065 -6.138 -15.183 1.00 96.44 72 VAL A C 1
ATOM 545 O O . VAL A 1 72 ? 19.897 -6.957 -16.080 1.00 96.44 72 VAL A O 1
ATOM 548 N N . SER A 1 73 ? 19.793 -4.844 -15.369 1.00 95.56 73 SER A N 1
ATOM 549 C CA . SER A 1 73 ? 19.294 -4.276 -16.630 1.00 95.56 73 SER A CA 1
ATOM 550 C C . SER A 1 73 ? 20.249 -4.461 -17.821 1.00 95.56 73 SER A C 1
ATOM 552 O O . SER A 1 73 ? 19.791 -4.510 -18.967 1.00 95.56 73 SER A O 1
ATOM 554 N N . GLU A 1 74 ? 21.556 -4.606 -17.584 1.00 96.88 74 GLU A N 1
ATOM 555 C CA . GLU A 1 74 ? 22.547 -4.785 -18.651 1.00 96.88 74 GLU A CA 1
ATOM 556 C C . GLU A 1 74 ? 22.458 -6.181 -19.288 1.00 96.88 74 GLU A C 1
ATOM 558 O O . GLU A 1 74 ? 22.453 -6.297 -20.517 1.00 96.88 74 GLU A O 1
ATOM 563 N N . ALA A 1 75 ? 22.308 -7.226 -18.467 1.00 96.56 75 ALA A N 1
ATOM 564 C CA . ALA A 1 75 ? 22.231 -8.623 -18.905 1.00 96.56 75 ALA A CA 1
ATOM 565 C C . ALA A 1 75 ? 21.279 -9.470 -18.025 1.00 96.56 75 ALA A C 1
ATOM 567 O O . ALA A 1 75 ? 21.734 -10.357 -17.299 1.00 96.56 75 ALA A O 1
ATOM 568 N N . PRO A 1 76 ? 19.950 -9.239 -18.076 1.00 96.81 76 PRO A N 1
ATOM 569 C CA . PRO A 1 76 ? 18.968 -9.923 -17.226 1.00 96.81 76 PRO A CA 1
ATOM 570 C C . PRO A 1 76 ? 19.035 -11.455 -17.296 1.00 96.81 76 PRO A C 1
ATOM 572 O O . PRO A 1 76 ? 18.776 -12.150 -16.311 1.00 96.81 76 PRO A O 1
ATOM 575 N N . GLU A 1 77 ? 19.395 -11.996 -18.457 1.00 96.88 77 GLU A N 1
ATOM 576 C CA . GLU A 1 77 ? 19.477 -13.431 -18.709 1.00 96.88 77 GLU A CA 1
ATOM 577 C C . GLU A 1 77 ? 20.598 -14.113 -17.905 1.00 96.88 77 GLU A C 1
ATOM 579 O O . GLU A 1 77 ? 20.446 -15.273 -17.516 1.00 96.88 77 GLU A O 1
ATOM 584 N N . GLU A 1 78 ? 21.689 -13.402 -17.586 1.00 97.56 78 GLU A N 1
ATOM 585 C CA . GLU A 1 78 ? 22.769 -13.916 -16.723 1.00 97.56 78 GLU A CA 1
ATOM 586 C C . GLU A 1 78 ? 22.296 -14.136 -15.278 1.00 97.56 78 GLU A C 1
ATOM 588 O O . GLU A 1 78 ? 22.850 -14.959 -14.547 1.00 97.56 78 GLU A O 1
ATOM 593 N N . PHE A 1 79 ? 21.207 -13.467 -14.896 1.00 96.38 79 PHE A N 1
ATOM 594 C CA . PHE A 1 79 ? 20.542 -13.599 -13.604 1.00 96.38 79 PHE A CA 1
ATOM 595 C C . PHE A 1 79 ? 19.349 -14.564 -13.638 1.00 96.38 79 PHE A C 1
ATOM 597 O O . PHE A 1 79 ? 18.565 -14.621 -12.692 1.00 96.38 79 PHE A O 1
ATOM 604 N N . ASN A 1 80 ? 19.221 -15.368 -14.699 1.00 97.25 80 ASN A N 1
ATOM 605 C CA . ASN A 1 80 ? 18.104 -16.291 -14.926 1.00 97.25 80 ASN A CA 1
ATOM 606 C C . ASN A 1 80 ? 16.737 -15.596 -15.068 1.00 97.25 80 ASN A C 1
ATOM 608 O O . ASN A 1 80 ? 15.701 -16.229 -14.840 1.00 97.25 80 ASN A O 1
ATOM 612 N N . LEU A 1 81 ? 16.712 -14.314 -15.450 1.00 97.56 81 LEU A N 1
ATOM 613 C CA . LEU A 1 81 ? 15.475 -13.662 -15.865 1.00 97.56 81 LEU A CA 1
ATOM 614 C C . LEU A 1 81 ? 15.186 -13.989 -17.334 1.00 97.56 81 LEU A C 1
ATOM 616 O O . LEU A 1 81 ? 16.088 -14.092 -18.163 1.00 97.56 81 LEU A O 1
ATOM 620 N N . VAL A 1 82 ? 13.910 -14.161 -17.662 1.00 97.81 82 VAL A N 1
ATOM 621 C CA . VAL A 1 82 ? 13.448 -14.555 -18.996 1.00 97.81 82 VAL A CA 1
ATOM 622 C C . VAL A 1 82 ? 12.662 -13.406 -19.608 1.00 97.81 82 VAL A C 1
ATOM 624 O O . VAL A 1 82 ? 11.804 -12.829 -18.941 1.00 97.81 82 VAL A O 1
ATOM 627 N N . ALA A 1 83 ? 12.949 -13.079 -20.869 1.00 96.94 83 ALA A N 1
ATOM 628 C CA . ALA A 1 83 ? 12.204 -12.067 -21.609 1.00 96.94 83 ALA A CA 1
ATOM 629 C C . ALA A 1 83 ? 10.721 -12.457 -21.715 1.00 96.94 83 ALA A C 1
ATOM 631 O O . ALA A 1 83 ? 10.394 -13.619 -21.972 1.00 96.94 83 ALA A O 1
ATOM 632 N N . ILE A 1 84 ? 9.832 -11.486 -21.522 1.00 95.69 84 ILE A N 1
ATOM 633 C CA . ILE A 1 84 ? 8.385 -11.685 -21.600 1.00 95.69 84 ILE A CA 1
ATOM 634 C C . ILE A 1 84 ? 7.734 -10.604 -22.463 1.00 95.69 84 ILE A C 1
ATOM 636 O O . ILE A 1 84 ? 8.099 -9.436 -22.394 1.00 95.69 84 ILE A O 1
ATOM 640 N N . ASP A 1 85 ? 6.718 -10.996 -23.229 1.00 91.06 85 ASP A N 1
ATOM 641 C CA . ASP A 1 85 ? 5.915 -10.065 -24.036 1.00 91.06 85 ASP A CA 1
ATOM 642 C C . ASP A 1 85 ? 4.593 -9.686 -23.345 1.00 91.06 85 ASP A C 1
ATOM 644 O O . ASP A 1 85 ? 3.884 -8.778 -23.775 1.00 91.06 85 ASP A O 1
ATOM 648 N N . VAL A 1 86 ? 4.233 -10.414 -22.282 1.00 87.75 86 VAL A N 1
ATOM 649 C CA . VAL A 1 86 ? 2.983 -10.254 -21.534 1.00 87.75 86 VAL A CA 1
ATOM 650 C C . VAL A 1 86 ? 3.277 -10.385 -20.046 1.00 87.75 86 VAL A C 1
ATOM 652 O O . VAL A 1 86 ? 3.968 -11.316 -19.625 1.00 87.75 86 VAL A O 1
ATOM 655 N N . LEU A 1 87 ? 2.731 -9.465 -19.248 1.00 91.69 87 LEU A N 1
ATOM 656 C CA . LEU A 1 87 ? 2.831 -9.535 -17.794 1.00 91.69 87 LEU A CA 1
ATOM 657 C C . LEU A 1 87 ? 2.156 -10.816 -17.276 1.00 91.69 87 LEU A C 1
ATOM 659 O O . LEU A 1 87 ? 1.022 -11.103 -17.664 1.00 91.69 87 LEU A O 1
ATOM 663 N N . PRO A 1 88 ? 2.807 -11.575 -16.377 1.00 90.75 88 PRO A N 1
ATOM 664 C CA . PRO A 1 88 ? 2.158 -12.682 -15.685 1.00 90.75 88 PRO A CA 1
ATOM 665 C C . PRO A 1 88 ? 0.894 -12.221 -14.949 1.00 90.75 88 PRO A C 1
ATOM 667 O O . PRO A 1 88 ? 0.874 -11.105 -14.442 1.00 90.75 88 PRO A O 1
ATOM 670 N N . ASP A 1 89 ? -0.107 -13.090 -14.775 1.00 89.62 89 ASP A N 1
ATOM 671 C CA . ASP A 1 89 ? -1.379 -12.744 -14.103 1.00 89.62 89 ASP A CA 1
ATOM 672 C C . ASP A 1 89 ? -1.191 -12.063 -12.734 1.00 89.62 89 ASP A C 1
ATOM 674 O O . ASP A 1 89 ? -1.919 -11.140 -12.366 1.00 89.62 89 ASP A O 1
ATOM 678 N N . TRP A 1 90 ? -0.174 -12.498 -11.983 1.00 89.88 90 TRP A N 1
ATOM 679 C CA . TRP A 1 90 ? 0.160 -11.932 -10.676 1.00 89.88 90 TRP A CA 1
ATOM 680 C C . TRP A 1 90 ? 0.750 -10.516 -10.748 1.00 89.88 90 TRP A C 1
ATOM 682 O O . TRP A 1 90 ? 0.663 -9.788 -9.768 1.00 89.88 90 TRP A O 1
ATOM 692 N N . ALA A 1 91 ? 1.344 -10.141 -11.882 1.00 88.38 91 ALA A N 1
ATOM 693 C CA . ALA A 1 91 ? 1.895 -8.815 -12.160 1.00 88.38 91 ALA A CA 1
ATOM 694 C C . ALA A 1 91 ? 0.902 -7.924 -12.928 1.00 88.38 91 ALA A C 1
ATOM 696 O O . ALA A 1 91 ? 0.944 -6.706 -12.803 1.00 88.38 91 ALA A O 1
ATOM 697 N N . ALA A 1 92 ? -0.013 -8.523 -13.698 1.00 69.62 92 ALA A N 1
ATOM 698 C CA . ALA A 1 92 ? -1.032 -7.828 -14.485 1.00 69.62 92 ALA A CA 1
ATOM 699 C C . ALA A 1 92 ? -2.140 -7.187 -13.626 1.00 69.62 92 ALA A C 1
ATOM 701 O O . ALA A 1 92 ? -2.881 -6.340 -14.115 1.00 69.62 92 ALA A O 1
ATOM 702 N N . SER A 1 93 ? -2.242 -7.564 -12.346 1.00 53.47 93 SER A N 1
ATOM 703 C CA . SER A 1 93 ? -3.169 -6.945 -11.381 1.00 53.47 93 SER A CA 1
ATOM 704 C C . SER A 1 93 ? -2.693 -5.574 -10.873 1.00 53.47 93 SER A C 1
ATOM 706 O O . SER A 1 93 ? -3.376 -4.941 -10.070 1.00 53.47 93 SER A O 1
ATOM 708 N N . THR A 1 94 ? -1.550 -5.102 -11.371 1.00 48.75 94 THR A N 1
ATOM 709 C CA . THR A 1 94 ? -1.008 -3.764 -11.144 1.00 48.75 94 THR A CA 1
ATOM 710 C C . THR A 1 94 ? -1.078 -3.043 -12.488 1.00 48.75 94 THR A C 1
ATOM 712 O O . THR A 1 94 ? -0.241 -3.284 -13.355 1.00 48.75 94 THR A O 1
ATOM 715 N N . GLU A 1 95 ? -2.128 -2.254 -12.740 1.00 38.00 95 GLU A N 1
ATOM 716 C CA . GLU A 1 95 ? -2.322 -1.665 -14.072 1.00 38.00 95 GLU A CA 1
ATOM 717 C C . GLU A 1 95 ? -1.082 -0.868 -14.540 1.00 38.00 95 GLU A C 1
ATOM 719 O O . GLU A 1 95 ? -0.545 -0.051 -13.782 1.00 38.00 95 GLU A O 1
ATOM 724 N N . PRO A 1 96 ? -0.614 -1.088 -15.785 1.00 39.22 96 PRO A N 1
ATOM 725 C CA . PRO A 1 96 ? 0.562 -0.430 -16.334 1.00 39.22 96 PRO A CA 1
ATOM 726 C C . PRO A 1 96 ? 0.221 1.020 -16.678 1.00 39.22 96 PRO A C 1
ATOM 728 O O . PRO A 1 96 ? -0.299 1.327 -17.749 1.00 39.22 96 PRO A O 1
ATOM 731 N N . GLY A 1 97 ? 0.502 1.924 -15.744 1.00 40.03 97 GLY A N 1
ATOM 732 C CA . GLY A 1 97 ? 0.288 3.345 -15.974 1.00 40.03 97 GLY A CA 1
ATOM 733 C C . GLY A 1 97 ? 0.376 4.214 -14.732 1.00 40.03 97 GLY A C 1
ATOM 734 O O . GLY A 1 97 ? -0.524 5.018 -14.538 1.00 40.03 97 GLY A O 1
ATOM 735 N N . MET A 1 98 ? 1.420 4.081 -13.903 1.00 39.03 98 MET A N 1
ATOM 736 C CA . MET A 1 98 ? 1.852 5.163 -13.002 1.00 39.03 98 MET A CA 1
ATOM 737 C C . MET A 1 98 ? 3.227 4.875 -12.369 1.00 39.03 98 MET A C 1
ATOM 739 O O . MET A 1 98 ? 3.339 4.502 -11.206 1.00 39.03 98 MET A O 1
ATOM 743 N N . ALA A 1 99 ? 4.298 5.105 -13.132 1.00 48.88 99 ALA A N 1
ATOM 744 C CA . ALA A 1 99 ? 5.614 5.398 -12.570 1.00 48.88 99 ALA A CA 1
ATOM 745 C C . ALA A 1 99 ? 5.750 6.918 -12.390 1.00 48.88 99 ALA A C 1
ATOM 747 O O . ALA A 1 99 ? 6.350 7.610 -13.202 1.00 48.88 99 ALA A O 1
ATOM 748 N N . VAL A 1 100 ? 5.139 7.440 -11.329 1.00 42.09 100 VAL A N 1
ATOM 749 C CA . VAL A 1 100 ? 5.652 8.569 -10.542 1.00 42.09 100 VAL A CA 1
ATOM 750 C C . VAL A 1 100 ? 5.190 8.269 -9.129 1.00 42.09 100 VAL A C 1
ATOM 752 O O . VAL A 1 100 ? 3.999 8.058 -8.914 1.00 42.09 100 VAL A O 1
ATOM 755 N N . GLY A 1 101 ? 6.110 8.246 -8.168 1.00 42.69 101 GLY A N 1
ATOM 756 C CA . GLY A 1 101 ? 5.745 8.284 -6.762 1.00 42.69 101 GLY A CA 1
ATOM 757 C C . GLY A 1 101 ? 4.938 9.548 -6.473 1.00 42.69 101 GLY A C 1
ATOM 758 O O . GLY A 1 101 ? 5.492 10.571 -6.089 1.00 42.69 101 GLY A O 1
ATOM 759 N N . ALA A 1 102 ? 3.619 9.474 -6.609 1.00 41.75 102 ALA A N 1
ATOM 760 C CA . ALA A 1 102 ? 2.789 10.052 -5.584 1.00 41.75 102 ALA A CA 1
ATOM 761 C C . ALA A 1 102 ? 2.959 9.101 -4.400 1.00 41.75 102 ALA A C 1
ATOM 763 O O . ALA A 1 102 ? 2.315 8.060 -4.319 1.00 41.75 102 ALA A O 1
ATOM 764 N N . LEU A 1 103 ? 3.892 9.441 -3.503 1.00 42.47 103 LEU A N 1
ATOM 765 C CA . LEU A 1 103 ? 3.648 9.179 -2.090 1.00 42.47 103 LEU A CA 1
ATOM 766 C C . LEU A 1 103 ? 2.168 9.498 -1.876 1.00 42.47 103 LEU A C 1
ATOM 768 O O . LEU A 1 103 ? 1.741 10.588 -2.279 1.00 42.47 103 LEU A O 1
ATOM 772 N N . ASP A 1 104 ? 1.391 8.572 -1.315 1.00 38.00 104 ASP A N 1
ATOM 773 C CA . ASP A 1 104 ? 0.135 8.985 -0.708 1.00 38.00 104 ASP A CA 1
ATOM 774 C C . ASP A 1 104 ? 0.540 10.037 0.315 1.00 38.00 104 ASP A C 1
ATOM 776 O O . ASP A 1 104 ? 1.127 9.761 1.361 1.00 38.00 104 ASP A O 1
ATOM 780 N N . ASN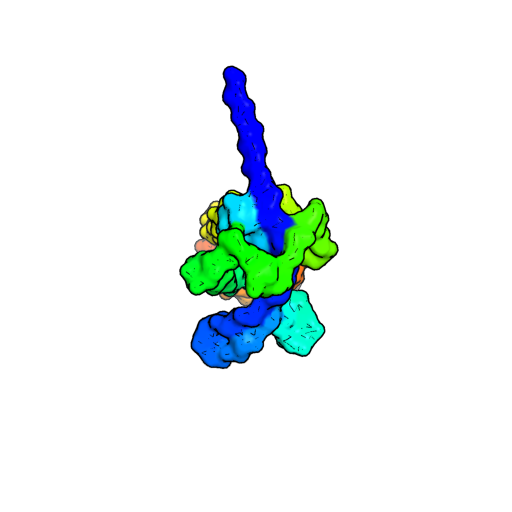 A 1 105 ? 0.362 11.284 -0.082 1.00 37.19 105 ASN A N 1
ATOM 781 C CA . ASN A 1 105 ? 0.563 12.394 0.799 1.00 37.19 105 ASN A CA 1
ATOM 782 C C . ASN A 1 105 ? -0.578 12.269 1.800 1.00 37.19 105 ASN A C 1
ATOM 784 O O . ASN A 1 105 ? -1.756 12.254 1.437 1.00 37.19 105 ASN A O 1
ATOM 788 N N . GLU A 1 106 ? -0.219 12.126 3.065 1.00 36.03 106 GLU A N 1
ATOM 789 C CA . GLU A 1 106 ? -1.180 12.225 4.142 1.00 36.03 106 GLU A CA 1
ATOM 790 C C . GLU A 1 106 ? -1.653 13.677 4.195 1.00 36.03 106 GLU A C 1
ATOM 792 O O . GLU A 1 106 ? -0.926 14.595 4.578 1.00 36.03 106 GLU A O 1
ATOM 797 N N . TYR A 1 107 ? -2.874 13.891 3.723 1.00 38.28 107 TYR A N 1
ATOM 798 C CA . TYR A 1 107 ? -3.514 15.191 3.733 1.00 38.28 107 TYR A CA 1
ATOM 799 C C . TYR A 1 107 ? -4.549 15.212 4.851 1.00 38.28 107 TYR A C 1
ATOM 801 O O . TYR A 1 107 ? -5.610 14.597 4.747 1.00 38.28 107 TYR A O 1
ATOM 809 N N . ALA A 1 108 ? -4.251 15.950 5.916 1.00 35.97 108 ALA A N 1
ATOM 810 C CA . ALA A 1 108 ? -5.243 16.323 6.909 1.00 35.97 108 ALA A CA 1
ATOM 811 C C . ALA A 1 108 ? -5.991 17.566 6.414 1.00 35.97 108 ALA A C 1
ATOM 813 O O . ALA A 1 108 ? -5.387 18.597 6.113 1.00 35.97 108 ALA A O 1
ATOM 814 N N . PHE A 1 109 ? -7.312 17.464 6.321 1.00 37.81 109 PHE A N 1
ATOM 815 C CA . PHE A 1 109 ? -8.180 18.591 6.012 1.00 37.81 109 PHE A CA 1
ATOM 816 C C . PHE A 1 109 ? -8.959 18.960 7.268 1.00 37.81 109 PHE A C 1
ATOM 818 O O . PHE A 1 109 ? -9.645 18.108 7.834 1.00 37.81 109 PHE A O 1
ATOM 825 N N . ASP A 1 110 ? -8.916 20.233 7.658 1.00 41.16 110 ASP A N 1
ATOM 826 C CA . ASP A 1 110 ? -9.847 20.767 8.648 1.00 41.16 110 ASP A CA 1
ATOM 827 C C . ASP A 1 110 ? -11.256 20.729 8.054 1.00 41.16 110 ASP A C 1
ATOM 829 O O . ASP A 1 110 ? -11.670 21.601 7.285 1.00 41.16 110 ASP A O 1
ATOM 833 N N . CYS A 1 111 ? -12.000 19.676 8.380 1.00 39.97 111 CYS A N 1
ATOM 834 C CA . CYS A 1 111 ? -13.397 19.562 8.008 1.00 39.97 111 CYS A CA 1
ATOM 835 C C . CYS A 1 111 ? -14.274 19.982 9.191 1.00 39.97 111 CYS A C 1
ATOM 837 O O . CYS A 1 111 ? -14.158 19.480 10.308 1.00 39.97 111 CYS A O 1
ATOM 839 N N . THR A 1 112 ? -15.183 20.927 8.956 1.00 56.69 112 THR A N 1
ATOM 840 C CA . THR A 1 112 ? -16.248 21.212 9.920 1.00 56.69 112 THR A CA 1
ATOM 841 C C . THR A 1 112 ? -17.370 20.213 9.681 1.00 56.69 112 THR A C 1
ATOM 843 O O . THR A 1 112 ? -18.157 20.363 8.746 1.00 56.69 112 THR A O 1
ATOM 846 N N . LEU A 1 113 ? -17.450 19.183 10.521 1.00 59.25 113 LEU A N 1
ATOM 847 C CA . LEU A 1 113 ? -18.559 18.238 10.489 1.00 59.25 113 LEU A CA 1
ATOM 848 C C . LEU A 1 113 ? -19.712 18.770 11.347 1.00 59.25 113 LEU A C 1
ATOM 850 O O . LEU A 1 113 ? -19.611 18.844 12.568 1.00 59.25 113 LEU A O 1
ATOM 854 N N . THR A 1 114 ? -20.838 19.103 10.715 1.00 62.53 114 THR A N 1
ATOM 855 C CA . THR A 1 114 ? -22.112 19.258 11.432 1.00 62.53 114 THR A CA 1
ATOM 856 C C . THR A 1 114 ? -22.885 17.955 11.312 1.00 62.53 114 THR A C 1
ATOM 858 O O . THR A 1 114 ? -23.334 17.592 10.227 1.00 62.53 114 THR A O 1
ATOM 861 N N . ALA A 1 115 ? -23.036 17.242 12.424 1.00 64.19 115 ALA A N 1
ATOM 862 C CA . ALA A 1 115 ? -23.751 15.975 12.474 1.00 64.19 115 ALA A CA 1
ATOM 863 C C . ALA A 1 115 ? -24.746 15.959 13.639 1.00 64.19 115 ALA A C 1
ATOM 865 O O . ALA A 1 115 ? -24.477 16.494 14.713 1.00 64.19 115 ALA A O 1
ATOM 866 N N . ALA A 1 116 ? -25.889 15.304 13.431 1.00 60.19 116 ALA A N 1
ATOM 867 C CA . ALA A 1 116 ? -26.844 14.994 14.488 1.00 60.19 116 ALA A CA 1
ATOM 868 C C . ALA A 1 116 ? -26.710 13.512 14.856 1.00 60.19 116 ALA A C 1
ATOM 870 O O . ALA A 1 116 ? -27.086 12.633 14.080 1.00 60.19 116 ALA A O 1
ATOM 871 N N . ILE A 1 117 ? -26.168 13.227 16.041 1.00 66.69 117 ILE A N 1
ATOM 872 C CA . ILE A 1 117 ? -25.963 11.859 16.528 1.00 66.69 117 ILE A CA 1
ATOM 873 C C . ILE A 1 117 ? -27.081 11.508 17.509 1.00 66.69 117 ILE A C 1
ATOM 875 O O . ILE A 1 117 ? -27.294 12.195 18.508 1.00 66.69 117 ILE A O 1
ATOM 879 N N . ARG A 1 118 ? -27.802 10.416 17.236 1.00 61.59 118 ARG A N 1
ATOM 880 C CA . ARG A 1 118 ? -28.843 9.899 18.134 1.00 61.59 118 ARG A CA 1
ATOM 881 C C . ARG A 1 118 ? -28.235 8.884 19.096 1.00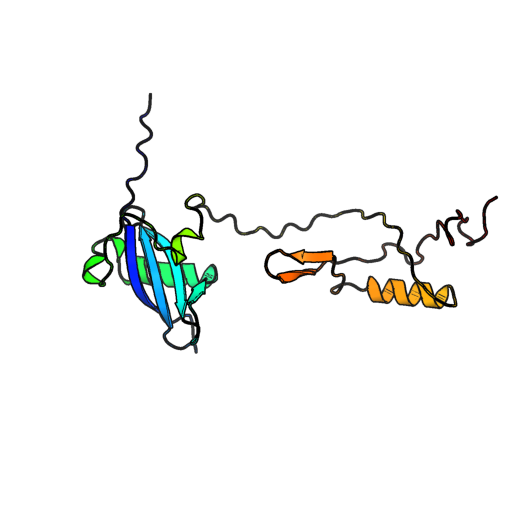 61.59 118 ARG A C 1
ATOM 883 O O . ARG A 1 118 ? -27.801 7.817 18.674 1.00 61.59 118 ARG A O 1
ATOM 890 N N . VAL A 1 119 ? -28.280 9.188 20.390 1.00 66.06 119 VAL A N 1
ATOM 891 C CA . VAL A 1 119 ? -27.828 8.289 21.461 1.00 66.06 119 VAL A CA 1
ATOM 892 C C . VAL A 1 119 ? -29.017 7.833 22.301 1.00 66.06 119 VAL A C 1
ATOM 894 O O . VAL A 1 119 ? -29.866 8.635 22.684 1.00 66.06 119 VAL A O 1
ATOM 897 N N . LYS A 1 120 ? -29.086 6.530 22.600 1.00 68.38 120 LYS A N 1
ATOM 898 C CA . LYS A 1 120 ? -30.078 5.967 23.526 1.00 68.38 120 LYS A CA 1
ATOM 899 C C . LYS A 1 120 ? -29.507 5.972 24.946 1.00 68.38 120 LYS A C 1
ATOM 901 O O . LYS A 1 120 ? -28.588 5.213 25.232 1.00 68.38 120 LYS A O 1
ATOM 906 N N . ALA A 1 121 ? -30.074 6.783 25.835 1.00 74.19 121 ALA A N 1
ATOM 907 C CA . ALA A 1 121 ? -29.673 6.872 27.241 1.00 74.19 121 ALA A CA 1
ATOM 908 C C . ALA A 1 121 ? -30.883 7.147 28.150 1.00 74.19 121 ALA A C 1
ATOM 910 O O . ALA A 1 121 ? -31.940 7.561 27.676 1.00 74.19 121 ALA A O 1
ATOM 911 N N . LYS A 1 122 ? -30.734 6.905 29.458 1.00 74.69 122 LYS A N 1
ATOM 912 C CA . LYS A 1 122 ? -31.783 7.148 30.464 1.00 74.69 122 LYS A CA 1
ATOM 913 C C . LYS A 1 122 ? -31.768 8.577 31.016 1.00 74.69 122 LYS A C 1
ATOM 915 O O . LYS A 1 122 ? -32.801 9.033 31.494 1.00 74.69 122 LYS A O 1
ATOM 920 N N . THR A 1 123 ? -30.627 9.267 30.965 1.00 77.81 123 THR A N 1
ATOM 921 C CA . THR A 1 123 ? -30.472 10.667 31.399 1.00 77.81 123 THR A CA 1
ATOM 922 C C . THR A 1 123 ? -29.588 11.451 30.430 1.00 77.81 123 THR A C 1
ATOM 924 O O . THR A 1 123 ? -28.876 10.860 29.610 1.00 77.81 123 THR A O 1
ATOM 927 N N . ARG A 1 124 ? -29.620 12.787 30.525 1.00 74.75 124 ARG A N 1
ATOM 928 C CA . ARG A 1 124 ? -28.796 13.676 29.694 1.00 74.75 124 ARG A CA 1
ATOM 929 C C . ARG A 1 124 ? -27.309 13.481 29.972 1.00 74.75 124 ARG A C 1
ATOM 931 O O . ARG A 1 124 ? -26.531 13.338 29.040 1.00 74.75 124 ARG A O 1
ATOM 938 N N . GLU A 1 125 ? -26.939 13.398 31.241 1.00 80.12 125 GLU A N 1
ATOM 939 C CA . GLU A 1 125 ? -25.556 13.222 31.686 1.00 80.12 125 GLU A CA 1
ATOM 940 C C . GLU A 1 125 ? -24.985 11.896 31.168 1.00 80.12 125 GLU A C 1
ATOM 942 O O . GLU A 1 125 ? -23.827 11.824 30.765 1.00 80.12 125 GLU A O 1
ATOM 947 N N . GLN A 1 126 ? -25.818 10.850 31.116 1.00 70.88 126 GLN A N 1
ATOM 948 C CA . GLN A 1 126 ? -25.442 9.567 30.531 1.00 70.88 126 GLN A CA 1
ATOM 949 C C . GLN A 1 126 ? -25.267 9.658 29.007 1.00 70.88 126 GLN A C 1
ATOM 951 O O . GLN A 1 126 ? -24.326 9.074 28.475 1.00 70.88 126 GLN A O 1
ATOM 956 N N . ALA A 1 127 ? -26.149 10.374 28.300 1.00 66.44 127 ALA A N 1
ATOM 957 C CA . ALA A 1 127 ? -26.005 10.602 26.860 1.00 66.44 127 ALA A CA 1
ATOM 958 C C . ALA A 1 127 ? -24.719 11.379 26.537 1.00 66.44 127 ALA A C 1
ATOM 960 O O . ALA A 1 127 ? -24.002 11.008 25.611 1.00 66.44 127 ALA A O 1
ATOM 961 N N . ASP A 1 128 ? -24.406 12.405 27.336 1.00 69.69 128 ASP A N 1
ATOM 962 C CA . ASP A 1 128 ? -23.188 13.206 27.203 1.00 69.69 128 ASP A CA 1
ATOM 963 C C . ASP A 1 128 ? -21.929 12.358 27.442 1.00 69.69 128 ASP A C 1
ATOM 965 O O . ASP A 1 128 ? -20.956 12.490 26.704 1.00 69.69 128 ASP A O 1
ATOM 969 N N . ALA A 1 129 ? -21.946 11.450 28.424 1.00 71.38 129 ALA A N 1
ATOM 970 C CA . ALA A 1 129 ? -20.837 10.527 28.664 1.00 71.38 129 ALA A CA 1
ATOM 971 C C . ALA A 1 129 ? -20.615 9.560 27.486 1.00 71.38 129 ALA A C 1
ATOM 973 O O . ALA A 1 129 ? -19.479 9.387 27.059 1.00 71.38 129 ALA A O 1
ATOM 974 N N . ILE A 1 130 ? -21.687 8.987 26.922 1.00 65.88 130 ILE A N 1
ATOM 975 C CA . ILE A 1 130 ? -21.603 8.093 25.751 1.00 65.88 130 ILE A CA 1
ATOM 976 C C . ILE A 1 130 ? -21.080 8.844 24.523 1.00 65.88 130 ILE A C 1
ATOM 978 O O . ILE A 1 130 ? -20.226 8.330 23.810 1.00 65.88 130 ILE A O 1
ATOM 982 N N . LEU A 1 131 ? -21.569 10.063 24.270 1.00 72.06 131 LEU A N 1
ATOM 983 C CA . LEU A 1 131 ? -21.086 10.885 23.157 1.00 72.06 131 LEU A CA 1
ATOM 984 C C . LEU A 1 131 ? -19.599 11.207 23.293 1.00 72.06 131 LEU A C 1
ATOM 986 O O . LEU A 1 131 ? -18.875 11.142 22.306 1.00 72.06 131 LEU A O 1
ATOM 990 N N . ARG A 1 132 ? -19.146 11.546 24.504 1.00 71.19 132 ARG A N 1
ATOM 991 C CA . ARG A 1 132 ? -17.733 11.829 24.775 1.00 71.19 132 ARG A CA 1
ATOM 992 C C . ARG A 1 132 ? -16.848 10.6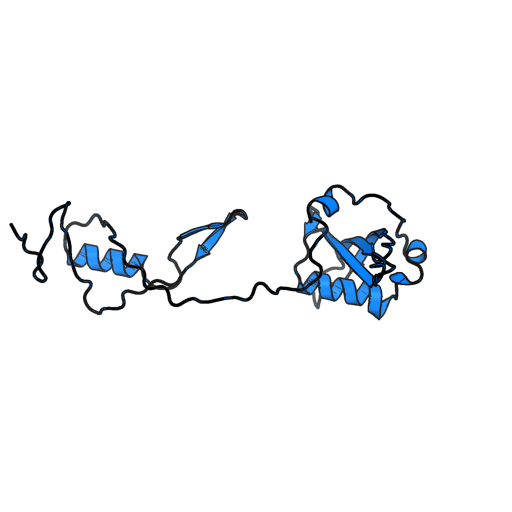02 24.624 1.00 71.19 132 ARG A C 1
ATOM 994 O O . ARG A 1 132 ? -15.726 10.776 24.189 1.00 71.19 132 ARG A O 1
ATOM 1001 N N . ASP A 1 133 ? -17.338 9.419 24.984 1.00 68.38 133 ASP A N 1
ATOM 1002 C CA . ASP A 1 133 ? -16.622 8.148 24.825 1.00 68.38 133 ASP A CA 1
ATOM 1003 C C . ASP A 1 133 ? -16.490 7.763 23.343 1.00 68.38 133 ASP A C 1
ATOM 1005 O O . ASP A 1 133 ? -15.395 7.495 22.866 1.00 68.38 133 ASP A O 1
ATOM 1009 N N . VAL A 1 134 ? -17.590 7.846 22.584 1.00 65.62 134 VAL A N 1
ATOM 1010 C CA . VAL A 1 134 ? -17.610 7.552 21.139 1.00 65.62 134 VAL A CA 1
ATOM 1011 C C . VAL A 1 134 ? -16.768 8.544 20.335 1.00 65.62 134 VAL A C 1
ATOM 1013 O O . VAL A 1 134 ? -16.134 8.148 19.365 1.00 65.62 134 VAL A O 1
ATOM 1016 N N . LEU A 1 135 ? -16.777 9.823 20.717 1.00 69.81 135 LEU A N 1
ATOM 1017 C CA . LEU A 1 135 ? -16.007 10.896 20.077 1.00 69.81 135 LEU A CA 1
ATOM 1018 C C . LEU A 1 135 ? -14.721 11.222 20.849 1.00 69.81 135 LEU A C 1
ATOM 1020 O O . LEU A 1 135 ? -14.220 12.344 20.769 1.00 69.81 135 LEU A O 1
ATOM 1024 N N . ASN A 1 136 ? -14.221 10.283 21.653 1.00 63.62 136 ASN A N 1
ATOM 1025 C CA . ASN A 1 136 ? -12.909 10.421 22.259 1.00 63.62 136 ASN A CA 1
ATOM 1026 C C . ASN A 1 136 ? -11.878 10.070 21.187 1.00 63.62 136 ASN A C 1
ATOM 1028 O O . ASN A 1 136 ? -11.966 9.009 20.570 1.00 63.62 136 ASN A O 1
ATOM 1032 N N . ALA A 1 137 ? -10.957 10.991 20.923 1.00 55.19 137 ALA A N 1
ATOM 1033 C CA . ALA A 1 137 ? -10.016 10.908 19.814 1.00 55.19 137 ALA A CA 1
ATOM 1034 C C . ALA A 1 137 ? -9.306 9.537 19.722 1.00 55.19 137 ALA A C 1
ATOM 1036 O O . ALA A 1 137 ? -8.981 8.939 20.747 1.00 55.19 137 ALA A O 1
ATOM 1037 N N . ALA A 1 138 ? -9.038 9.125 18.474 1.00 51.84 138 ALA A N 1
ATOM 1038 C CA . ALA A 1 138 ? -8.368 7.907 17.982 1.00 51.84 138 ALA A CA 1
ATOM 1039 C C . ALA A 1 138 ? -9.244 6.709 17.547 1.00 51.84 138 ALA A C 1
ATOM 1041 O O . ALA A 1 138 ? -8.777 5.938 16.711 1.00 51.84 138 ALA A O 1
ATOM 1042 N N . ASP A 1 139 ? -10.511 6.591 17.975 1.00 53.12 139 ASP A N 1
ATOM 1043 C CA . ASP A 1 139 ? -11.299 5.363 17.713 1.00 53.12 139 ASP A CA 1
ATOM 1044 C C . ASP A 1 139 ? -12.581 5.565 16.875 1.00 53.12 139 ASP A C 1
ATOM 1046 O O . ASP A 1 139 ? -13.361 4.625 16.680 1.00 53.12 139 ASP A O 1
ATOM 1050 N N . CYS A 1 140 ? -12.829 6.767 16.336 1.00 60.53 140 CYS A N 1
ATOM 1051 C CA . CYS A 1 140 ? -13.983 6.978 15.457 1.00 60.53 140 CYS A CA 1
ATOM 1052 C C . CYS A 1 140 ? -13.776 6.232 14.133 1.00 60.53 140 CYS A C 1
ATOM 1054 O O . CYS A 1 140 ? -12.968 6.624 13.292 1.00 60.53 140 CYS A O 1
ATOM 1056 N N . ASN A 1 141 ? -14.533 5.150 13.949 1.00 63.97 141 ASN A N 1
ATOM 1057 C CA . ASN A 1 141 ? -14.491 4.327 12.751 1.00 63.97 141 ASN A CA 1
ATOM 1058 C C . ASN A 1 141 ? -15.572 4.781 11.749 1.00 63.97 141 ASN A C 1
ATOM 1060 O O . ASN A 1 141 ? -16.767 4.581 11.973 1.00 63.97 141 ASN A O 1
ATOM 1064 N N . GLY A 1 142 ? -15.145 5.395 10.643 1.00 64.25 142 GLY A N 1
ATOM 1065 C CA . GLY A 1 142 ? -16.002 5.873 9.549 1.00 64.25 142 GLY A CA 1
ATOM 1066 C C . GLY A 1 142 ? -16.445 4.788 8.560 1.00 64.25 142 GLY A C 1
ATOM 1067 O O . GLY A 1 142 ? -17.089 5.096 7.558 1.00 64.25 142 GLY A O 1
ATOM 1068 N N . GLY A 1 143 ? -16.098 3.528 8.817 1.00 65.31 143 GLY A N 1
ATOM 1069 C CA . GLY A 1 143 ? -16.329 2.392 7.934 1.00 65.31 143 GLY A CA 1
ATOM 1070 C C . GLY A 1 143 ? -15.040 1.628 7.637 1.00 65.31 143 GLY A C 1
ATOM 1071 O O . GLY A 1 143 ? -14.037 1.723 8.338 1.00 65.31 143 GLY A O 1
ATOM 1072 N N . VAL A 1 144 ? -15.057 0.837 6.571 1.00 57.78 144 VAL A N 1
ATOM 1073 C CA . VAL A 1 144 ? -13.912 0.008 6.186 1.00 57.78 144 VAL A CA 1
ATOM 1074 C C . VAL A 1 144 ? -13.511 0.370 4.763 1.00 57.78 144 VAL A C 1
ATOM 1076 O O . VAL A 1 144 ? -14.372 0.454 3.885 1.00 57.78 144 VAL A O 1
ATOM 1079 N N . TRP A 1 145 ? -12.218 0.590 4.535 1.00 49.66 145 TRP A N 1
ATOM 1080 C CA . TRP A 1 145 ? -11.670 0.758 3.193 1.00 49.66 145 TRP A CA 1
ATOM 1081 C C . TRP A 1 145 ? -11.872 -0.522 2.360 1.00 49.66 145 TRP A C 1
ATOM 1083 O O . TRP A 1 145 ? -12.009 -1.610 2.924 1.00 49.66 145 TRP A O 1
ATOM 1093 N N . PRO A 1 146 ? -11.826 -0.455 1.017 1.00 45.59 146 PRO A N 1
ATOM 1094 C CA . PRO A 1 146 ? -11.926 -1.647 0.167 1.00 45.59 146 PRO A CA 1
ATOM 1095 C C . PRO A 1 146 ? -10.895 -2.750 0.478 1.00 45.59 146 PRO A C 1
ATOM 1097 O O . PRO A 1 146 ? -11.138 -3.915 0.177 1.00 45.59 146 PRO A O 1
ATOM 1100 N N . ASN A 1 147 ? -9.768 -2.404 1.111 1.00 49.25 147 ASN A N 1
ATOM 1101 C CA . ASN A 1 147 ? -8.723 -3.335 1.553 1.00 49.25 147 ASN A CA 1
ATOM 1102 C C . ASN A 1 147 ? -8.967 -3.944 2.953 1.00 49.25 147 ASN A C 1
ATOM 1104 O O . ASN A 1 147 ? -8.116 -4.668 3.464 1.00 49.25 147 ASN A O 1
ATOM 1108 N N . GLY A 1 148 ? -10.106 -3.653 3.588 1.00 50.75 148 GLY A N 1
ATOM 1109 C CA . GLY A 1 148 ? -10.468 -4.196 4.897 1.00 50.75 148 GLY A CA 1
ATOM 1110 C C . GLY A 1 148 ? -9.931 -3.409 6.098 1.00 50.75 148 GLY A C 1
ATOM 1111 O O . GLY A 1 148 ? -10.228 -3.777 7.235 1.00 50.75 148 GLY A O 1
ATOM 1112 N N . VAL A 1 149 ? -9.171 -2.332 5.881 1.00 60.66 149 VAL A N 1
ATOM 1113 C CA . VAL A 1 149 ? -8.610 -1.515 6.965 1.00 60.66 149 VAL A CA 1
ATOM 1114 C C . VAL A 1 149 ? -9.663 -0.520 7.483 1.00 60.66 149 VAL A C 1
ATOM 1116 O O . VAL A 1 149 ? -10.332 0.126 6.673 1.00 60.66 149 VAL A O 1
ATOM 1119 N N . PRO A 1 150 ? -9.839 -0.370 8.809 1.00 57.97 150 PRO A N 1
ATOM 1120 C CA . PRO A 1 150 ? -10.723 0.641 9.384 1.00 57.97 150 PRO A CA 1
ATOM 1121 C C . PRO A 1 150 ? -10.372 2.063 8.941 1.00 57.97 150 PRO A C 1
ATOM 1123 O O . PRO A 1 150 ? -9.206 2.457 8.956 1.00 57.97 150 PRO A O 1
ATOM 1126 N N . VAL A 1 151 ? -11.392 2.853 8.608 1.00 56.28 151 VAL A N 1
ATOM 1127 C CA . VAL A 1 151 ? -11.240 4.299 8.422 1.00 56.28 151 VAL A CA 1
ATOM 1128 C C . VAL A 1 151 ? -11.250 4.947 9.799 1.00 56.28 151 VAL A C 1
ATOM 1130 O O . VAL A 1 151 ? -12.317 5.124 10.381 1.00 56.28 151 VAL A O 1
ATOM 1133 N N . LEU A 1 152 ? -10.077 5.273 10.332 1.00 58.72 152 LEU A N 1
ATOM 1134 C CA . LEU A 1 152 ? -9.954 5.987 11.601 1.00 58.72 152 LEU A CA 1
ATOM 1135 C C . LEU A 1 152 ? -9.920 7.490 11.334 1.00 58.72 152 LEU A C 1
ATOM 1137 O O . LEU A 1 152 ? -9.225 7.943 10.426 1.00 58.72 152 LEU A O 1
ATOM 1141 N N . PHE A 1 153 ? -10.669 8.263 12.113 1.00 58.72 153 PHE A N 1
ATOM 1142 C CA . PHE A 1 153 ? -10.565 9.718 12.102 1.00 58.72 153 PHE A CA 1
ATOM 1143 C C . PHE A 1 153 ? -10.626 10.276 13.517 1.00 58.72 153 PHE A C 1
ATOM 1145 O O . PHE A 1 153 ? -11.205 9.682 14.427 1.00 58.72 153 PHE A O 1
ATOM 1152 N N . GLU A 1 154 ? -10.023 11.442 13.703 1.00 53.78 154 GLU A N 1
ATOM 1153 C CA . GLU A 1 154 ? -10.157 12.184 14.944 1.00 53.78 154 GLU A CA 1
ATOM 1154 C C . GLU A 1 154 ? -11.413 13.047 14.865 1.00 53.78 154 GLU A C 1
ATOM 1156 O O . GLU A 1 154 ? -11.523 13.961 14.050 1.00 53.78 154 GLU A O 1
ATOM 1161 N N . ALA A 1 155 ? -12.381 12.751 15.724 1.00 63.88 155 ALA A N 1
ATOM 1162 C CA . ALA A 1 155 ? -13.438 13.685 16.054 1.00 63.88 155 ALA A CA 1
ATOM 1163 C C . ALA A 1 155 ? -13.233 14.127 17.494 1.00 63.88 155 ALA A C 1
ATOM 1165 O O . ALA A 1 155 ? -12.931 13.321 18.367 1.00 63.88 155 ALA A O 1
ATOM 1166 N N . SER A 1 156 ? -13.421 15.414 17.742 1.00 60.41 156 SER A N 1
ATOM 1167 C CA . SER A 1 156 ? -13.539 15.945 19.090 1.00 60.41 156 SER A CA 1
ATOM 1168 C C . SER A 1 156 ? -14.703 16.926 19.122 1.00 60.41 156 SER A C 1
ATOM 1170 O O . SER A 1 156 ? -15.033 17.580 18.130 1.00 60.41 156 SER A O 1
ATOM 1172 N N . LEU A 1 157 ? -15.383 17.001 20.261 1.00 57.56 157 LEU A N 1
ATOM 1173 C CA . LEU A 1 157 ? -16.405 18.017 20.474 1.00 57.56 157 LEU A CA 1
ATOM 1174 C C . LEU A 1 157 ? -15.693 19.359 20.680 1.00 57.56 157 LEU A C 1
ATOM 1176 O O . LEU A 1 157 ? -14.995 19.531 21.675 1.00 57.56 157 LEU A O 1
ATOM 1180 N N . ASN A 1 158 ? -15.883 20.298 19.749 1.00 58.78 158 ASN A N 1
ATOM 1181 C CA . ASN A 1 158 ? -15.261 21.630 19.790 1.00 58.78 158 ASN A CA 1
ATOM 1182 C C . ASN A 1 158 ? -15.688 22.448 21.033 1.00 58.78 158 ASN A C 1
ATOM 1184 O O . ASN A 1 158 ? -14.962 23.324 21.488 1.00 58.78 158 ASN A O 1
ATOM 1188 N N . ASP A 1 159 ? -16.834 22.117 21.642 1.00 57.56 159 ASP A N 1
ATOM 1189 C CA . ASP A 1 159 ? -17.368 22.833 22.799 1.00 57.56 159 ASP A CA 1
ATOM 1190 C C . ASP A 1 159 ? -17.369 22.013 24.092 1.00 57.56 159 ASP A C 1
ATOM 1192 O O . ASP A 1 159 ? -17.751 20.841 24.154 1.00 57.56 159 ASP A O 1
ATOM 1196 N N . SER A 1 160 ? -17.059 22.700 25.195 1.00 57.41 160 SER A N 1
ATOM 1197 C CA . SER A 1 160 ? -17.188 22.174 26.560 1.00 57.41 160 SER A CA 1
ATOM 1198 C C . SER A 1 160 ? -18.637 21.799 26.929 1.00 57.41 160 SER A C 1
ATOM 1200 O O . SER A 1 160 ? -18.840 21.016 27.863 1.00 57.41 160 SER A O 1
ATOM 1202 N N . LYS A 1 161 ? -19.634 22.272 26.160 1.00 60.84 161 LYS A N 1
ATOM 1203 C CA . LYS A 1 161 ? -21.057 21.900 26.240 1.00 60.84 161 LYS A CA 1
ATOM 1204 C C . LYS A 1 161 ? -21.674 21.762 24.833 1.00 60.84 161 LYS A C 1
ATOM 1206 O O . LYS A 1 161 ? -21.929 22.780 24.200 1.00 60.84 161 LYS A O 1
ATOM 1211 N N . PRO A 1 162 ? -21.964 20.540 24.353 1.00 60.28 162 PRO A N 1
ATOM 1212 C CA . PRO A 1 162 ? -22.599 20.328 23.051 1.00 60.28 162 PRO A CA 1
ATOM 1213 C C . PRO A 1 162 ? -24.003 20.940 22.992 1.00 60.28 162 PRO A C 1
ATOM 1215 O O . PRO A 1 162 ? -24.835 20.671 23.867 1.00 60.28 162 PRO A O 1
ATOM 1218 N N . VAL A 1 163 ? -24.282 21.720 21.945 1.00 63.09 163 VAL A N 1
ATOM 1219 C CA . VAL A 1 163 ? -25.591 22.353 21.735 1.00 63.09 163 VAL A CA 1
ATOM 1220 C C . VAL A 1 163 ? -26.630 21.288 21.379 1.00 63.09 163 VAL A C 1
ATOM 1222 O O . VAL A 1 163 ? -26.504 20.570 20.389 1.00 63.09 163 VAL A O 1
ATOM 1225 N N . LEU A 1 164 ? -27.672 21.176 22.203 1.00 59.00 164 LEU A N 1
ATOM 1226 C CA . LEU A 1 164 ? -28.816 20.304 21.952 1.00 59.00 164 LEU A CA 1
ATOM 1227 C C . LEU A 1 164 ? -29.820 21.037 21.057 1.00 59.00 164 LEU A C 1
ATOM 1229 O O . LEU A 1 164 ? -30.431 22.003 21.498 1.00 59.00 164 LEU A O 1
ATOM 1233 N N . SER A 1 165 ? -30.001 20.571 19.823 1.00 54.25 165 SER A N 1
ATOM 1234 C CA . SER A 1 165 ? -30.923 21.187 18.858 1.00 54.25 165 SER A CA 1
ATOM 1235 C C . SER A 1 165 ? -32.265 20.459 18.721 1.00 54.25 165 SER A C 1
ATOM 1237 O O . SER A 1 165 ? -33.244 21.076 18.311 1.00 54.25 165 SER A O 1
ATOM 1239 N N . GLU A 1 166 ? -32.349 19.172 19.080 1.00 61.69 166 GLU A N 1
ATOM 1240 C CA . GLU A 1 166 ? -33.560 18.353 18.915 1.00 61.69 166 GLU A CA 1
ATOM 1241 C C . GLU A 1 166 ? -33.657 17.228 19.964 1.00 61.69 166 GLU A C 1
ATOM 1243 O O . GLU A 1 166 ? -32.660 16.585 20.295 1.00 61.69 166 GLU A O 1
ATOM 1248 N N . VAL A 1 167 ? -34.876 16.922 20.425 1.00 59.81 167 VAL A N 1
ATOM 1249 C CA . VAL A 1 167 ? -35.215 15.705 21.180 1.00 59.81 167 VAL A CA 1
ATOM 1250 C C . VAL A 1 167 ? -36.337 14.956 20.452 1.00 59.81 167 VAL A C 1
ATOM 1252 O O . VAL A 1 167 ? -37.428 15.483 20.270 1.00 59.81 167 VAL A O 1
ATOM 1255 N N . ASN A 1 168 ? -36.092 13.701 20.051 1.00 56.56 168 ASN A N 1
ATOM 1256 C CA . ASN A 1 168 ? -37.084 12.816 19.409 1.00 56.56 168 ASN A CA 1
ATOM 1257 C C . ASN A 1 168 ? -37.783 13.387 18.155 1.00 56.56 168 ASN A C 1
ATOM 1259 O O . ASN A 1 168 ? -38.966 13.130 17.948 1.00 56.56 168 ASN A O 1
ATOM 1263 N N . GLY A 1 169 ? -37.086 14.136 17.301 1.00 49.50 169 GLY A N 1
ATOM 1264 C CA . GLY A 1 169 ? -37.702 14.766 16.124 1.00 49.50 169 GLY A CA 1
ATOM 1265 C C . GLY A 1 169 ? -38.250 16.170 16.382 1.00 49.50 169 GLY A C 1
ATOM 1266 O O . GLY A 1 169 ? -38.783 16.773 15.458 1.00 49.50 169 GLY A O 1
ATOM 1267 N N . VAL A 1 170 ? -38.151 16.688 17.613 1.00 59.09 170 VAL A N 1
ATOM 1268 C CA . VAL A 1 170 ? -38.712 17.987 18.009 1.00 59.09 170 VAL A CA 1
ATOM 1269 C C . VAL A 1 170 ? -37.592 18.973 18.355 1.00 59.09 170 VAL A C 1
ATOM 1271 O O . VAL A 1 170 ? -36.788 18.660 19.238 1.00 59.09 170 VAL A O 1
ATOM 1274 N N . PRO A 1 171 ? -37.530 20.155 17.714 1.00 57.97 171 PRO A N 1
ATOM 1275 C CA . PRO A 1 171 ? -36.555 21.185 18.053 1.00 57.97 171 PRO A CA 1
ATOM 1276 C C . PRO A 1 171 ? -36.658 21.629 19.517 1.00 57.97 171 PRO A C 1
ATOM 1278 O O . PRO A 1 171 ? -37.753 21.755 20.073 1.00 57.97 171 PRO A O 1
ATOM 1281 N N . VAL A 1 172 ? -35.518 21.893 20.150 1.00 64.88 172 VAL A N 1
ATOM 1282 C CA . VAL A 1 172 ? -35.460 22.397 21.531 1.00 64.88 172 VAL A CA 1
ATOM 1283 C C . VAL A 1 172 ? -34.552 23.620 21.623 1.00 64.88 172 VAL A C 1
ATOM 1285 O O . VAL A 1 172 ? -33.669 23.814 20.791 1.00 64.88 172 VAL A O 1
ATOM 1288 N N . ASN A 1 173 ? -34.792 24.470 22.621 1.00 68.12 173 ASN A N 1
ATOM 1289 C CA . ASN A 1 173 ? -33.933 25.622 22.897 1.00 68.12 173 ASN A CA 1
ATOM 1290 C C . ASN A 1 173 ? -32.662 25.217 23.671 1.00 68.12 173 ASN A C 1
ATOM 1292 O O . ASN A 1 173 ? -32.518 24.072 24.096 1.00 68.12 173 ASN A O 1
ATOM 1296 N N . GLU A 1 174 ? -31.761 26.174 23.917 1.00 57.66 174 GLU A N 1
ATOM 1297 C CA . GLU A 1 174 ? -30.493 25.953 24.641 1.00 57.66 174 GLU A CA 1
ATOM 1298 C C . GLU A 1 174 ? -30.665 25.378 26.064 1.00 57.66 174 GLU A C 1
ATOM 1300 O O . GLU A 1 174 ? -29.719 24.831 26.628 1.00 57.66 174 GLU A O 1
ATOM 1305 N N . ALA A 1 175 ? -31.872 25.453 26.642 1.00 63.69 175 ALA A N 1
ATOM 1306 C CA . ALA A 1 175 ? -32.218 24.848 27.930 1.00 63.69 175 ALA A CA 1
ATOM 1307 C C . ALA A 1 175 ? -32.781 23.413 27.810 1.00 63.69 175 ALA A C 1
ATOM 1309 O O . ALA A 1 175 ? -33.173 22.824 28.816 1.00 63.69 175 ALA A O 1
ATOM 1310 N N . GLY A 1 176 ? -32.853 22.848 26.599 1.00 55.62 176 GLY A N 1
ATOM 1311 C CA . GLY A 1 176 ? -33.431 21.530 26.324 1.00 55.62 176 GLY A CA 1
ATOM 1312 C C . GLY A 1 176 ? -34.957 21.476 26.433 1.00 55.62 176 GLY A C 1
ATOM 1313 O O . GLY A 1 176 ? -35.525 20.389 26.529 1.00 55.62 176 GLY A O 1
ATOM 1314 N N . VAL A 1 177 ? -35.629 22.632 26.429 1.00 60.28 177 VAL A N 1
ATOM 1315 C CA . VAL A 1 177 ? -37.090 22.739 26.497 1.00 60.28 177 VAL A CA 1
ATOM 1316 C C . VAL A 1 177 ? -37.649 22.832 25.080 1.00 60.28 177 VAL A C 1
ATOM 1318 O O . VAL A 1 177 ? -37.154 23.603 24.256 1.00 60.28 177 VAL A O 1
ATOM 1321 N N . SER A 1 178 ? -38.686 22.045 24.795 1.00 54.88 178 SER A N 1
ATOM 1322 C CA . SER A 1 178 ? -39.399 22.059 23.516 1.00 54.88 178 SER A CA 1
ATOM 1323 C C . SER A 1 178 ? -39.900 23.460 23.181 1.00 54.88 178 SER A C 1
ATOM 1325 O O . SER A 1 178 ? -40.649 24.052 23.961 1.00 54.88 178 SER A O 1
ATOM 1327 N N . VAL A 1 179 ? -39.509 23.963 22.014 1.00 59.38 179 VAL A N 1
ATOM 1328 C CA . VAL A 1 179 ? -40.091 25.166 21.418 1.00 59.38 179 VAL A CA 1
ATOM 1329 C C . VAL A 1 179 ? -41.253 24.720 20.539 1.00 59.38 179 VAL A C 1
ATOM 1331 O O . VAL A 1 179 ? -41.056 24.026 19.545 1.00 59.38 179 VAL A O 1
ATOM 1334 N N . SER A 1 180 ? -42.466 25.042 20.987 1.00 57.03 180 SER A N 1
ATOM 1335 C CA . SER A 1 180 ? -43.712 24.879 20.230 1.00 57.03 180 SER A CA 1
ATOM 1336 C C . SER A 1 180 ? -43.791 25.846 19.060 1.00 57.03 180 SER A C 1
ATOM 1338 O O . SER A 1 180 ? -43.444 27.026 19.303 1.00 57.03 180 SER A O 1
#

pLDDT: mean 73.31, std 19.69, range [35.97, 98.0]

Foldseek 3Di:
DDPPPDQDFWKWWDKDWDDDDPPGDTWIKIFIAGLSVLGTQAMWTDPVPDTDGDDPVRRVRVSCVCPVVPNCSVPVVVVVIDTDPDDDPVSVVPPPDDPDDPPVPPDDDPDDDDDDDDDDDPDPVRSVVVVCVCQVAFPPFPDADPVRHTDHDHGDDPDPDDADQDDPNFGDDSVRHGDD

Organism: NCBI:txid2728848

Radius of gyration: 27.27 Å; chains: 1; bounding box: 68×46×67 Å

Sequence (180 aa):
MDNLEMPVQRLFAGNWSHLFGPGRAETSCRVVIDAANVELVAAQALDGLKWVDLSAPERADLADSLFDANTVSEAPEEFNLVAIDVLPDWAASTEPGMAVGALDNEYAFDCTLTAAIRVKAKTREQADAILRDVLNAADCNGGVWPNGVPVLFEASLNDSKPVLSEVNGVPVNEAGVSVS